Protein AF-A0A6B3P4F2-F1 (afdb_monomer_lite)

Structure (mmCIF, N/CA/C/O backbone):
data_AF-A0A6B3P4F2-F1
#
_entry.id   AF-A0A6B3P4F2-F1
#
loop_
_atom_site.group_PDB
_atom_site.id
_atom_site.type_symbol
_atom_site.label_atom_id
_atom_site.label_alt_id
_atom_site.label_comp_id
_atom_site.label_asym_id
_atom_site.label_entity_id
_atom_site.label_seq_id
_atom_site.pdbx_PDB_ins_code
_atom_site.Cartn_x
_atom_site.Cartn_y
_atom_site.Cartn_z
_atom_site.occupancy
_atom_site.B_iso_or_equiv
_atom_site.auth_seq_id
_atom_site.auth_comp_id
_atom_site.auth_asym_id
_atom_site.auth_atom_id
_atom_site.pdbx_PDB_model_num
ATOM 1 N N . MET A 1 1 ? -17.860 15.190 39.730 1.00 60.25 1 MET A N 1
ATOM 2 C CA . MET A 1 1 ? -17.419 13.829 39.363 1.00 60.25 1 MET A CA 1
ATOM 3 C C . MET A 1 1 ? -17.467 13.766 37.849 1.00 60.25 1 MET A C 1
ATOM 5 O O . MET A 1 1 ? -18.523 14.057 37.302 1.00 60.25 1 MET A O 1
ATOM 9 N N . ILE A 1 2 ? -16.336 13.533 37.188 1.00 72.00 2 ILE A N 1
ATOM 10 C CA . ILE A 1 2 ? -16.291 13.372 35.729 1.00 72.00 2 ILE A CA 1
ATOM 11 C C . ILE A 1 2 ? -16.943 12.017 35.415 1.00 72.00 2 ILE A C 1
ATOM 13 O O . ILE A 1 2 ? -16.663 11.043 36.112 1.00 72.00 2 ILE A O 1
ATOM 17 N N . ASN A 1 3 ? -17.876 11.960 34.460 1.00 88.69 3 ASN A N 1
ATOM 18 C CA . ASN A 1 3 ? -18.482 10.683 34.069 1.00 88.69 3 ASN A CA 1
ATOM 19 C C . ASN A 1 3 ? -17.483 9.857 33.233 1.00 88.69 3 ASN A C 1
ATOM 21 O O . ASN A 1 3 ? -16.552 10.417 32.656 1.00 88.69 3 ASN A O 1
ATOM 25 N N . GLN A 1 4 ? -17.667 8.536 33.173 1.00 90.19 4 GLN A N 1
ATOM 26 C CA . GLN A 1 4 ? -16.707 7.615 32.546 1.00 90.19 4 GLN A CA 1
ATOM 27 C C . GLN A 1 4 ? -16.344 8.013 31.105 1.00 90.19 4 GLN A C 1
ATOM 29 O O . GLN A 1 4 ? -15.172 8.006 30.748 1.00 90.19 4 GLN A O 1
ATOM 34 N N . ILE A 1 5 ? -17.331 8.427 30.306 1.00 94.00 5 ILE A N 1
ATOM 35 C CA . ILE A 1 5 ? -17.123 8.863 28.916 1.00 94.00 5 ILE A CA 1
ATOM 36 C C . ILE A 1 5 ? -16.210 10.093 28.858 1.00 94.00 5 ILE A C 1
ATOM 38 O O . ILE A 1 5 ? -15.294 10.151 28.049 1.00 94.00 5 ILE A O 1
ATOM 42 N N . THR A 1 6 ? -16.419 11.074 29.738 1.00 94.06 6 THR A N 1
ATOM 43 C CA . THR A 1 6 ? -15.572 12.277 29.775 1.00 94.06 6 THR A CA 1
ATOM 44 C C . THR A 1 6 ? -14.155 11.942 30.252 1.00 94.06 6 THR A C 1
ATOM 46 O O . THR A 1 6 ? -13.200 12.543 29.775 1.00 94.06 6 THR A O 1
ATOM 49 N N . ALA A 1 7 ? -13.999 10.968 31.156 1.00 93.75 7 ALA A N 1
ATOM 50 C CA . ALA A 1 7 ? -12.681 10.482 31.560 1.00 93.75 7 ALA A CA 1
ATOM 51 C C . ALA A 1 7 ? -11.951 9.786 30.398 1.00 93.75 7 ALA A C 1
ATOM 53 O O . ALA A 1 7 ? -10.766 10.029 30.208 1.00 93.75 7 ALA A O 1
ATOM 54 N N . LEU A 1 8 ? -12.657 8.992 29.584 1.00 95.94 8 LEU A N 1
ATOM 55 C CA . LEU A 1 8 ? -12.092 8.419 28.359 1.00 95.94 8 LEU A CA 1
ATOM 56 C C . LEU A 1 8 ? -11.688 9.502 27.359 1.00 95.94 8 LEU A C 1
ATOM 58 O O . LEU A 1 8 ? -10.565 9.464 26.877 1.00 95.94 8 LEU A O 1
ATOM 62 N N . LYS A 1 9 ? -12.534 10.504 27.106 1.00 96.81 9 LYS A N 1
ATOM 63 C CA . LYS A 1 9 ? -12.170 11.606 26.200 1.00 96.81 9 LYS A CA 1
ATOM 64 C C . LYS A 1 9 ? -10.889 12.327 26.636 1.00 96.81 9 LYS A C 1
ATOM 66 O O . LYS A 1 9 ? -10.086 12.692 25.792 1.00 96.81 9 LYS A O 1
ATOM 71 N N . LEU A 1 10 ? -10.675 12.503 27.943 1.00 96.50 10 LEU A N 1
ATOM 72 C CA . LEU A 1 10 ? -9.419 13.059 28.463 1.00 96.50 10 LEU A CA 1
ATOM 73 C C . LEU A 1 10 ? -8.236 12.110 28.245 1.00 96.50 10 LEU A C 1
ATOM 75 O O . LEU A 1 10 ? -7.177 12.556 27.816 1.00 96.50 10 LEU A O 1
ATOM 79 N N . LEU A 1 11 ? -8.421 10.808 28.488 1.00 96.88 11 LEU A N 1
ATOM 80 C CA . LEU A 1 11 ? -7.385 9.813 28.212 1.00 96.88 11 LEU A CA 1
ATOM 81 C C . LEU A 1 11 ? -7.003 9.780 26.732 1.00 96.88 11 LEU A C 1
ATOM 83 O O . LEU A 1 11 ? -5.829 9.642 26.441 1.00 96.88 11 LEU A O 1
ATOM 87 N N . TYR A 1 12 ? -7.943 9.941 25.801 1.00 96.75 12 TYR A N 1
ATOM 88 C CA . TYR A 1 12 ? -7.615 9.971 24.373 1.00 96.75 12 TYR A CA 1
ATOM 89 C C . TYR A 1 12 ? -6.578 11.060 24.042 1.00 96.75 12 TYR A C 1
ATOM 91 O O . TYR A 1 12 ? -5.626 10.807 23.307 1.00 96.75 12 TYR A O 1
ATOM 99 N N . GLU A 1 13 ? -6.719 12.238 24.653 1.00 96.06 13 GLU A N 1
ATOM 100 C CA . GLU A 1 13 ? -5.821 13.381 24.451 1.00 96.06 13 GLU A CA 1
ATOM 101 C C . GLU A 1 13 ? -4.503 13.268 25.240 1.00 96.06 13 GLU A C 1
ATOM 103 O O . GLU A 1 13 ? -3.453 13.710 24.772 1.00 96.06 13 GLU A O 1
ATOM 108 N N . GLU A 1 14 ? -4.543 12.713 26.455 1.00 96.75 14 GLU A N 1
ATOM 109 C CA . GLU A 1 14 ? -3.409 12.726 27.394 1.00 96.75 14 GLU A CA 1
ATOM 110 C C . GLU A 1 14 ? -2.594 11.421 27.398 1.00 96.75 14 GLU A C 1
ATOM 112 O O . GLU A 1 14 ? -1.375 11.451 27.574 1.00 96.75 14 GLU A O 1
ATOM 117 N N . ASP A 1 15 ? -3.257 10.280 27.209 1.00 97.25 15 ASP A N 1
ATOM 118 C CA . ASP A 1 15 ? -2.680 8.934 27.212 1.00 97.25 15 ASP A CA 1
ATOM 119 C C . ASP A 1 15 ? -3.479 7.994 26.290 1.00 97.25 15 ASP A C 1
ATOM 121 O O . ASP A 1 15 ? -4.291 7.162 26.718 1.00 97.25 15 ASP A O 1
ATOM 125 N N . TYR A 1 16 ? -3.229 8.138 24.988 1.00 96.12 16 TYR A N 1
ATOM 126 C CA . TYR A 1 16 ? -3.882 7.359 23.935 1.00 96.12 16 TYR A CA 1
ATOM 127 C C . TYR A 1 16 ? -3.819 5.840 24.173 1.00 96.12 16 TYR A C 1
ATOM 129 O O . TYR A 1 16 ? -4.781 5.121 23.892 1.00 96.12 16 TYR A O 1
ATOM 137 N N . PHE A 1 17 ? -2.704 5.325 24.704 1.00 96.62 17 PHE A N 1
ATOM 138 C CA . PHE A 1 17 ? -2.559 3.889 24.952 1.00 96.62 17 PHE A CA 1
ATOM 139 C C . PHE A 1 17 ? -3.501 3.423 26.059 1.00 96.62 17 PHE A C 1
ATOM 141 O O . PHE A 1 17 ? -4.192 2.419 25.883 1.00 96.62 17 PHE A O 1
ATOM 148 N N . LEU A 1 18 ? -3.586 4.172 27.160 1.00 97.69 18 LEU A N 1
ATOM 149 C CA . LEU A 1 18 ? -4.519 3.856 28.235 1.00 97.69 18 LEU A CA 1
ATOM 150 C C . LEU A 1 18 ? -5.981 4.003 27.785 1.00 97.69 18 LEU A C 1
ATOM 152 O O . LEU A 1 18 ? -6.823 3.175 28.144 1.00 97.69 18 LEU A O 1
ATOM 156 N N . TRP A 1 19 ? -6.292 5.003 26.953 1.00 98.06 19 TRP A N 1
ATOM 157 C CA . TRP A 1 19 ? -7.611 5.115 26.322 1.00 98.06 19 TRP A CA 1
ATOM 158 C C . TRP A 1 19 ? -7.960 3.874 25.496 1.00 98.06 19 TRP A C 1
ATOM 160 O O . TRP A 1 19 ? -9.068 3.343 25.622 1.00 98.06 19 TRP A O 1
ATOM 170 N N . LEU A 1 20 ? -7.021 3.383 24.682 1.00 97.44 20 LEU A N 1
ATOM 171 C CA . LEU A 1 20 ? -7.218 2.201 23.848 1.00 97.44 20 LEU A CA 1
ATOM 172 C C . LEU A 1 20 ? -7.452 0.949 24.706 1.00 97.44 20 LEU A C 1
ATOM 174 O O . LEU A 1 20 ? -8.392 0.193 24.447 1.00 97.44 20 LEU A O 1
ATOM 178 N N . GLU A 1 21 ? -6.643 0.741 25.747 1.00 98.00 21 GLU A N 1
ATOM 179 C CA . GLU A 1 21 ? -6.783 -0.391 26.672 1.00 98.00 21 GLU A CA 1
ATOM 180 C C . GLU A 1 21 ? -8.142 -0.391 27.387 1.00 98.00 21 GLU A C 1
ATOM 182 O O . GLU A 1 21 ? -8.840 -1.413 27.408 1.00 98.00 21 GLU A O 1
ATOM 187 N N . GLU A 1 22 ? -8.564 0.755 27.931 1.00 97.62 22 GLU A N 1
ATOM 188 C CA . GLU A 1 22 ? -9.857 0.870 28.609 1.00 97.62 22 GLU A CA 1
ATOM 189 C C . GLU A 1 22 ? -11.031 0.741 27.624 1.00 97.62 22 GLU A C 1
ATOM 191 O O . GLU A 1 22 ? -12.019 0.069 27.931 1.00 97.62 22 GLU A O 1
ATOM 196 N N . THR A 1 23 ? -10.912 1.277 26.406 1.00 97.44 23 THR A N 1
ATOM 197 C CA . THR A 1 23 ? -11.916 1.103 25.343 1.00 97.44 23 THR A CA 1
ATOM 198 C C . THR A 1 23 ? -12.085 -0.374 24.968 1.00 97.44 23 THR A C 1
ATOM 200 O O . THR A 1 23 ? -13.210 -0.881 24.922 1.00 97.44 23 THR A O 1
ATOM 203 N N . ILE A 1 24 ? -10.983 -1.111 24.781 1.00 97.81 24 ILE A N 1
ATOM 204 C CA . ILE A 1 24 ? -10.998 -2.559 24.499 1.00 97.81 24 ILE A CA 1
ATOM 205 C C . ILE A 1 24 ? -11.647 -3.336 25.649 1.00 97.81 24 ILE A C 1
ATOM 207 O O . ILE A 1 24 ? -12.456 -4.242 25.427 1.00 97.81 24 ILE A O 1
ATOM 211 N N . LYS A 1 25 ? -11.321 -2.988 26.893 1.00 97.88 25 LYS A N 1
ATOM 212 C CA . LYS A 1 25 ? -11.894 -3.615 28.088 1.00 97.88 25 LYS A CA 1
ATOM 213 C C . LYS A 1 25 ? -13.406 -3.406 28.175 1.00 97.88 25 LYS A C 1
ATOM 215 O O . LYS A 1 25 ? -14.130 -4.365 28.447 1.00 97.88 25 LYS A O 1
ATOM 220 N N . LEU A 1 26 ? -13.899 -2.200 27.892 1.00 97.62 26 LEU A N 1
ATOM 221 C CA . LEU A 1 26 ? -15.338 -1.917 27.844 1.00 97.62 26 LEU A CA 1
ATOM 222 C C . LEU A 1 26 ? -16.042 -2.714 26.738 1.00 97.62 26 LEU A C 1
ATOM 224 O O . LEU A 1 26 ? -17.099 -3.298 26.989 1.00 97.62 26 LEU A O 1
ATOM 228 N N . LEU A 1 27 ? -15.439 -2.805 25.546 1.00 97.62 27 LEU A N 1
ATOM 229 C CA . LEU A 1 27 ? -15.957 -3.609 24.433 1.00 97.62 27 LEU 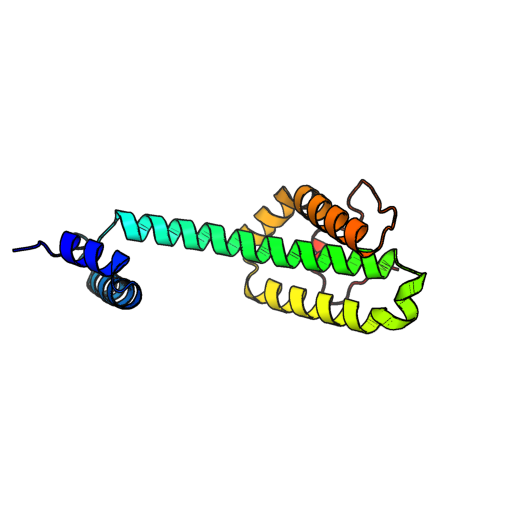A CA 1
ATOM 230 C C . LEU A 1 27 ? -16.051 -5.099 24.794 1.00 97.62 27 LEU A C 1
ATOM 232 O O . LEU A 1 27 ? -17.104 -5.711 24.602 1.00 97.62 27 LEU A O 1
ATOM 236 N N . ASN A 1 28 ? -14.995 -5.673 25.377 1.00 98.00 28 ASN A N 1
ATOM 237 C CA . ASN A 1 28 ? -14.965 -7.078 25.802 1.00 98.00 28 ASN A CA 1
ATOM 238 C C . ASN A 1 28 ? -16.047 -7.402 26.842 1.00 98.00 28 ASN A C 1
ATOM 240 O O . ASN A 1 28 ? -16.661 -8.469 26.792 1.00 98.00 28 ASN A O 1
ATOM 244 N N . ASN A 1 29 ? -16.327 -6.460 27.746 1.00 97.69 29 ASN A N 1
ATOM 245 C CA . ASN A 1 29 ? -17.360 -6.601 28.773 1.00 97.69 29 ASN A CA 1
ATOM 246 C C . ASN A 1 29 ? -18.763 -6.185 28.296 1.00 97.69 29 ASN A C 1
ATOM 248 O O . ASN A 1 29 ? -19.705 -6.221 29.086 1.00 97.69 29 ASN A O 1
ATOM 252 N N . ARG A 1 30 ? -18.920 -5.799 27.020 1.00 96.56 30 ARG A N 1
ATOM 253 C CA . ARG A 1 30 ? -20.174 -5.296 26.427 1.00 96.56 30 ARG A CA 1
ATOM 254 C C . ARG A 1 30 ? -20.765 -4.088 27.168 1.00 96.56 30 ARG A C 1
ATOM 256 O O . ARG A 1 30 ? -21.976 -3.887 27.137 1.00 96.56 30 ARG A O 1
ATOM 263 N N . GLN A 1 31 ? -19.919 -3.272 27.794 1.00 96.44 31 GLN A N 1
ATOM 264 C CA . GLN A 1 31 ? -20.304 -2.051 28.511 1.00 96.44 31 GLN A CA 1
ATOM 265 C C . GLN A 1 31 ? -20.420 -0.872 27.537 1.00 96.44 31 GLN A C 1
ATOM 267 O O . GLN A 1 31 ? -19.705 0.128 27.634 1.00 96.44 31 GLN A O 1
ATOM 272 N N . LEU A 1 32 ? -21.292 -1.037 26.543 1.00 94.81 32 LEU A N 1
ATOM 273 C CA . LEU A 1 32 ? -21.420 -0.159 25.381 1.00 94.81 32 LEU A CA 1
ATOM 274 C C . LEU A 1 32 ? -21.895 1.252 25.745 1.00 94.81 32 LEU A C 1
ATOM 276 O O . LEU A 1 32 ? -21.625 2.197 25.013 1.00 94.81 32 LEU A O 1
ATOM 280 N N . GLU A 1 33 ? -22.583 1.407 26.870 1.00 95.06 33 GLU A N 1
ATOM 281 C CA . GLU A 1 33 ? -23.071 2.680 27.398 1.00 95.06 33 GLU A CA 1
ATOM 282 C C . GLU A 1 33 ? -21.961 3.595 27.936 1.00 95.06 33 GLU A C 1
ATOM 284 O O . GLU A 1 33 ? -22.198 4.784 28.131 1.00 95.06 33 GLU A O 1
ATOM 289 N N . ASN A 1 34 ? -20.759 3.055 28.166 1.00 95.12 34 ASN A N 1
ATOM 290 C CA . ASN A 1 34 ? -19.620 3.792 28.718 1.00 95.12 34 ASN A CA 1
ATOM 291 C C . ASN A 1 34 ? -18.563 4.151 27.666 1.00 95.12 34 ASN A C 1
ATOM 293 O O . ASN A 1 34 ? -17.539 4.730 28.022 1.00 95.12 34 ASN A O 1
ATOM 297 N N . LEU A 1 35 ? -18.781 3.783 26.401 1.00 95.56 35 LEU A N 1
ATOM 298 C CA . LEU A 1 35 ? -17.818 4.008 25.330 1.00 95.56 35 LEU A CA 1
ATOM 299 C C . LEU A 1 35 ? -17.771 5.469 24.895 1.00 95.56 35 LEU A C 1
ATOM 301 O O . LEU A 1 35 ? -18.788 6.152 24.765 1.00 95.56 35 LEU A O 1
ATOM 305 N N . ASP A 1 36 ? -16.561 5.901 24.577 1.00 95.94 36 ASP A N 1
ATOM 306 C CA . ASP A 1 36 ? -16.307 7.130 23.850 1.00 95.94 36 ASP A CA 1
ATOM 307 C C . ASP A 1 36 ? -16.448 6.888 22.339 1.00 95.94 36 ASP A C 1
ATOM 309 O O . ASP A 1 36 ? -15.483 6.615 21.626 1.00 95.94 36 ASP A O 1
ATOM 313 N N . TYR A 1 37 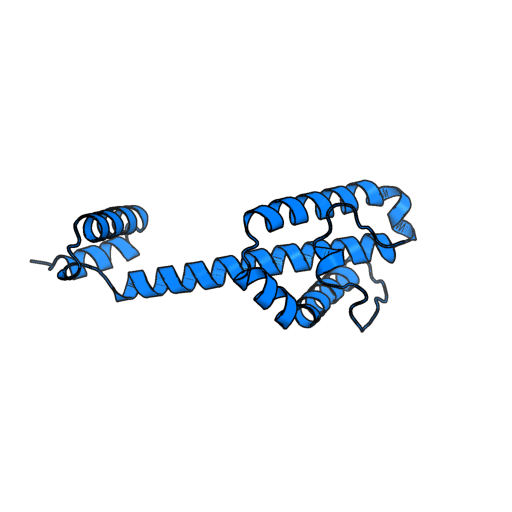? -17.694 6.909 21.858 1.00 96.69 37 TYR A N 1
ATOM 314 C CA . TYR A 1 37 ? -18.007 6.578 20.465 1.00 96.69 37 TYR A CA 1
ATOM 315 C C . TYR A 1 37 ? -17.395 7.534 19.447 1.00 96.69 37 TYR A C 1
ATOM 317 O O . TYR A 1 37 ? -17.081 7.092 18.350 1.00 96.69 37 TYR A O 1
ATOM 325 N N . GLU A 1 38 ? -17.262 8.819 19.776 1.00 96.38 38 GLU A N 1
ATOM 326 C CA . GLU A 1 38 ? -16.738 9.819 18.839 1.00 96.38 38 GLU A CA 1
ATOM 327 C C . GLU A 1 38 ? -15.298 9.474 18.448 1.00 96.38 38 GLU A C 1
ATOM 329 O O . GLU A 1 38 ? -15.030 9.235 17.270 1.00 96.38 38 GLU A O 1
ATOM 334 N N . ASN A 1 39 ? -14.420 9.322 19.443 1.00 97.19 39 ASN A N 1
ATOM 335 C CA . ASN A 1 39 ? -13.021 8.966 19.211 1.00 97.19 39 ASN A CA 1
ATOM 336 C C . ASN A 1 39 ? -12.875 7.533 18.672 1.00 97.19 39 ASN A C 1
ATOM 338 O O . ASN A 1 39 ? -12.069 7.286 17.781 1.00 97.19 39 ASN A O 1
ATOM 342 N N . LEU A 1 40 ? -13.701 6.576 19.125 1.00 97.31 40 LEU A N 1
ATOM 343 C CA . LEU A 1 40 ? -13.661 5.210 18.586 1.00 97.31 40 LEU A CA 1
ATOM 344 C C . LEU A 1 40 ? -14.033 5.155 17.095 1.00 97.31 40 LEU A C 1
ATOM 346 O O . LEU A 1 40 ? -13.404 4.423 16.332 1.00 97.31 40 LEU A O 1
ATOM 350 N N . ILE A 1 41 ? -15.056 5.898 16.667 1.00 97.25 41 ILE A N 1
ATOM 351 C CA . ILE A 1 41 ? -15.434 5.975 15.249 1.00 97.25 41 ILE A CA 1
ATOM 352 C C . ILE A 1 41 ? -14.303 6.617 14.447 1.00 97.25 41 ILE A C 1
ATOM 354 O O . ILE A 1 41 ? -13.926 6.072 13.409 1.00 97.25 41 ILE A O 1
ATOM 358 N N . GLU A 1 42 ? -13.741 7.725 14.935 1.00 95.94 42 GLU A N 1
ATOM 359 C CA . GLU A 1 42 ? -12.625 8.401 14.275 1.00 95.94 42 GLU A CA 1
ATOM 360 C C . GLU A 1 42 ? -11.435 7.459 14.060 1.00 95.94 42 GLU A C 1
ATOM 362 O O . GLU A 1 42 ? -10.925 7.375 12.940 1.00 95.94 42 GLU A O 1
ATOM 367 N N . GLU A 1 43 ? -11.059 6.683 15.078 1.00 96.38 43 GLU A N 1
ATOM 368 C CA . GLU A 1 43 ? -9.965 5.713 14.997 1.00 96.38 43 GLU A CA 1
ATOM 369 C C . GLU A 1 43 ? -10.247 4.577 14.011 1.00 96.38 43 GLU A C 1
ATOM 371 O O . GLU A 1 43 ? -9.382 4.196 13.220 1.00 96.38 43 GLU A O 1
ATOM 376 N N . LEU A 1 44 ? -11.472 4.048 13.984 1.00 96.38 44 LEU A N 1
ATOM 377 C CA . LEU A 1 44 ? -11.845 3.001 13.027 1.00 96.38 44 LEU A CA 1
ATOM 378 C C . LEU A 1 44 ? -11.830 3.517 11.582 1.00 96.38 44 LEU A C 1
ATOM 380 O O . LEU A 1 44 ? -11.376 2.820 10.667 1.00 96.38 44 LEU A O 1
ATOM 384 N N . GLU A 1 45 ? -12.287 4.747 11.356 1.00 94.81 45 GLU A N 1
ATOM 385 C CA . GLU A 1 45 ? -12.187 5.377 10.044 1.00 94.81 45 GLU A CA 1
ATOM 386 C C . GLU A 1 45 ? -10.733 5.686 9.664 1.00 94.81 45 GLU A C 1
ATOM 388 O O . GLU A 1 45 ? -10.334 5.481 8.512 1.00 94.81 45 GLU A O 1
ATOM 393 N N . ALA A 1 46 ? -9.931 6.171 10.616 1.00 94.12 46 ALA A N 1
ATOM 394 C CA . ALA A 1 46 ? -8.515 6.453 10.426 1.00 94.12 46 ALA A CA 1
ATOM 395 C C . ALA A 1 46 ? -7.747 5.177 10.076 1.00 94.12 46 ALA A C 1
ATOM 397 O O . ALA A 1 46 ? -6.987 5.182 9.103 1.00 94.12 46 ALA A O 1
ATOM 398 N N . LEU A 1 47 ? -8.019 4.072 10.773 1.00 93.50 47 LEU A N 1
ATOM 399 C CA . LEU A 1 47 ? -7.469 2.755 10.477 1.00 93.50 47 LEU A CA 1
ATOM 400 C C . LEU A 1 47 ? -7.778 2.355 9.031 1.00 93.50 47 LEU A C 1
ATOM 402 O O . LEU A 1 47 ? -6.849 2.100 8.262 1.00 93.50 47 LEU A O 1
ATOM 406 N N . GLY A 1 48 ? -9.045 2.410 8.610 1.00 91.50 48 GLY A N 1
ATOM 407 C CA . GLY A 1 48 ? -9.432 2.069 7.237 1.00 91.50 48 GLY A CA 1
ATOM 408 C C . GLY A 1 48 ? -8.778 2.965 6.173 1.00 91.50 48 GLY A C 1
ATOM 409 O O . GLY A 1 48 ? -8.356 2.484 5.115 1.00 91.50 48 GLY A O 1
ATOM 410 N N . ARG A 1 49 ? -8.636 4.272 6.443 1.00 94.38 49 ARG A N 1
ATOM 411 C CA . ARG A 1 49 ? -7.884 5.200 5.573 1.00 94.38 49 ARG A CA 1
ATOM 412 C C . ARG A 1 49 ? -6.396 4.837 5.516 1.00 94.38 49 ARG A C 1
ATOM 414 O O . ARG A 1 49 ? -5.801 4.886 4.437 1.00 94.38 49 ARG A O 1
ATOM 421 N N . SER A 1 50 ? -5.803 4.462 6.648 1.00 95.81 50 SER A N 1
ATOM 422 C CA . SER A 1 50 ? -4.381 4.120 6.764 1.00 95.81 50 SER A CA 1
ATOM 423 C C . SER A 1 50 ? -4.026 2.836 6.008 1.00 95.81 50 SER A C 1
ATOM 425 O O . SER A 1 50 ? -3.000 2.793 5.325 1.00 95.81 50 SER A O 1
ATOM 427 N N . GLU A 1 51 ? -4.900 1.824 6.037 1.00 95.38 51 GLU A N 1
ATOM 428 C CA . GLU A 1 51 ? -4.707 0.571 5.302 1.00 95.38 51 GLU A CA 1
ATOM 429 C C . GLU A 1 51 ? -4.702 0.818 3.792 1.00 95.38 51 GLU A C 1
ATOM 431 O O . GLU A 1 51 ? -3.766 0.407 3.101 1.00 95.38 51 GLU A O 1
ATOM 436 N N . LYS A 1 52 ? -5.687 1.580 3.292 1.00 96.69 52 LYS A N 1
ATOM 437 C CA . LYS A 1 52 ? -5.749 2.008 1.885 1.00 96.69 52 LYS A CA 1
ATOM 438 C C . LYS A 1 52 ? -4.506 2.797 1.477 1.00 96.69 52 LYS A C 1
ATOM 440 O O . LYS A 1 52 ? -3.883 2.487 0.466 1.00 96.69 52 LYS A O 1
ATOM 445 N N . SER A 1 53 ? -4.113 3.788 2.277 1.00 97.19 53 SER A N 1
ATOM 446 C CA . SER A 1 53 ? -2.930 4.615 2.007 1.00 97.19 53 SER A CA 1
ATOM 447 C C . SER A 1 53 ? -1.639 3.785 1.959 1.00 97.19 53 SER A C 1
ATOM 449 O O . SER A 1 53 ? -0.769 4.015 1.115 1.00 97.19 53 SER A O 1
ATOM 451 N N . THR A 1 54 ? -1.530 2.773 2.824 1.00 97.56 54 THR A N 1
ATOM 452 C CA . THR A 1 54 ? -0.370 1.876 2.882 1.00 97.56 54 THR A CA 1
ATOM 453 C C . THR A 1 54 ? -0.252 1.040 1.609 1.00 97.56 54 THR A C 1
ATOM 455 O O . THR A 1 54 ? 0.801 1.053 0.971 1.00 97.56 54 THR A O 1
ATOM 458 N N . VAL A 1 55 ? -1.327 0.362 1.187 1.00 98.12 55 VAL A N 1
ATOM 459 C CA . VAL A 1 55 ? -1.290 -0.458 -0.038 1.00 98.12 55 VAL A CA 1
ATOM 460 C C . VAL A 1 55 ? -1.075 0.394 -1.293 1.00 98.12 55 VAL A C 1
ATOM 462 O O . VAL A 1 55 ? -0.321 0.001 -2.181 1.00 98.12 55 VAL A O 1
ATOM 465 N N . GLU A 1 56 ? -1.651 1.600 -1.345 1.00 98.50 56 GLU A N 1
ATOM 466 C CA . GLU A 1 56 ? -1.401 2.566 -2.422 1.00 98.50 56 GLU A CA 1
ATOM 467 C C . GLU A 1 56 ? 0.070 2.988 -2.490 1.00 98.50 56 GLU A C 1
ATOM 469 O O . GLU A 1 56 ? 0.629 3.129 -3.583 1.00 98.50 56 GLU A O 1
ATOM 474 N N . SER A 1 57 ? 0.704 3.188 -1.332 1.00 98.44 57 SER A N 1
ATOM 475 C CA . SER A 1 57 ? 2.114 3.570 -1.241 1.00 98.44 57 SER A CA 1
ATOM 476 C C . SER A 1 57 ? 3.021 2.455 -1.756 1.00 98.44 57 SER A C 1
ATOM 478 O O . SER A 1 57 ? 3.900 2.726 -2.574 1.00 98.44 57 SER A O 1
ATOM 480 N N . PHE A 1 58 ? 2.766 1.201 -1.368 1.00 98.44 58 PHE A N 1
ATOM 481 C CA . PHE A 1 58 ? 3.510 0.048 -1.882 1.00 98.44 58 PHE A CA 1
ATOM 482 C C . PHE A 1 58 ? 3.354 -0.112 -3.391 1.00 98.44 58 PHE A C 1
ATOM 484 O O . PHE A 1 58 ? 4.358 -0.193 -4.093 1.00 98.44 58 PHE A O 1
ATOM 491 N N . VAL A 1 59 ? 2.129 -0.052 -3.923 1.00 98.62 59 VAL A N 1
ATOM 492 C CA . VAL A 1 59 ? 1.906 -0.118 -5.377 1.00 98.62 59 VAL A CA 1
ATOM 493 C C . VAL A 1 59 ? 2.613 1.023 -6.109 1.00 98.62 59 VAL A C 1
ATOM 495 O O . VAL A 1 59 ? 3.255 0.795 -7.132 1.00 98.62 59 VAL A O 1
ATOM 498 N N . THR A 1 60 ? 2.574 2.243 -5.570 1.00 98.81 60 THR A N 1
ATOM 499 C CA . THR A 1 60 ? 3.288 3.390 -6.156 1.00 98.81 60 THR A CA 1
ATOM 500 C C . THR A 1 60 ? 4.802 3.143 -6.209 1.00 98.81 60 THR A C 1
ATOM 502 O O . THR A 1 60 ? 5.445 3.464 -7.212 1.00 98.81 60 THR A O 1
ATOM 505 N N . LEU A 1 61 ? 5.381 2.561 -5.155 1.00 98.75 61 LEU A N 1
ATOM 506 C CA . LEU A 1 61 ? 6.807 2.232 -5.083 1.00 98.75 61 LEU A CA 1
ATOM 507 C C . LEU A 1 61 ? 7.188 1.080 -6.018 1.00 98.75 61 LEU A C 1
ATOM 509 O O . LEU A 1 61 ? 8.222 1.169 -6.681 1.00 98.75 61 LEU A O 1
ATOM 513 N N . ILE A 1 62 ? 6.349 0.048 -6.132 1.00 98.75 62 ILE A N 1
ATOM 514 C CA . ILE A 1 62 ? 6.544 -1.049 -7.088 1.00 98.75 62 ILE A CA 1
ATOM 515 C C . ILE A 1 62 ? 6.558 -0.487 -8.511 1.00 98.75 62 ILE A C 1
ATOM 517 O O . ILE A 1 62 ? 7.543 -0.667 -9.223 1.00 98.75 62 ILE A O 1
ATOM 521 N N . ILE A 1 63 ? 5.532 0.277 -8.907 1.00 98.75 63 ILE A N 1
ATOM 522 C CA . ILE A 1 63 ? 5.456 0.891 -10.244 1.00 98.75 63 ILE A CA 1
ATOM 523 C C . ILE A 1 63 ? 6.681 1.773 -10.510 1.00 98.75 63 ILE A C 1
ATOM 525 O O . ILE A 1 63 ? 7.242 1.731 -11.604 1.00 98.75 63 ILE A O 1
ATOM 529 N N . GLN A 1 64 ? 7.129 2.557 -9.524 1.00 98.50 64 GLN A N 1
ATOM 530 C CA . GLN A 1 64 ? 8.337 3.373 -9.656 1.00 98.50 64 GLN A CA 1
ATOM 531 C C . GLN A 1 64 ? 9.563 2.524 -10.015 1.00 98.50 64 GLN A C 1
ATOM 533 O O . GLN A 1 64 ? 10.288 2.870 -10.948 1.00 98.50 64 GLN A O 1
ATOM 538 N N . HIS A 1 65 ? 9.801 1.432 -9.293 1.00 98.44 65 HIS A N 1
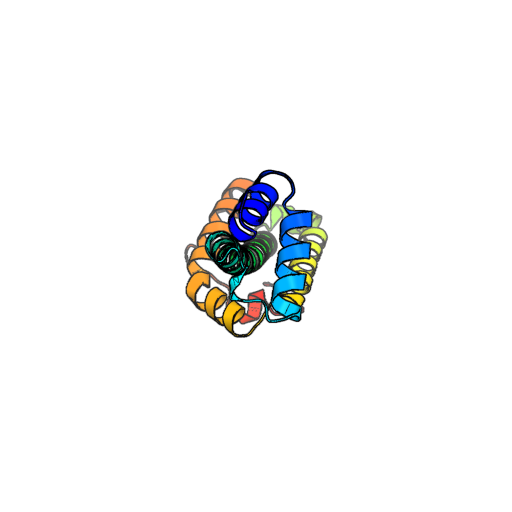ATOM 539 C CA . HIS A 1 65 ? 10.961 0.583 -9.540 1.00 98.44 65 HIS A CA 1
ATOM 540 C C . HIS A 1 65 ? 10.828 -0.220 -10.834 1.00 98.44 65 HIS A C 1
ATOM 542 O O . HIS A 1 65 ? 11.825 -0.382 -11.530 1.00 98.44 65 HIS A O 1
ATOM 548 N N . LEU A 1 66 ? 9.615 -0.632 -11.218 1.00 98.44 66 LEU A N 1
ATOM 549 C CA . LEU A 1 66 ? 9.355 -1.226 -12.532 1.00 98.44 66 LEU A CA 1
ATOM 550 C C . LEU A 1 66 ? 9.700 -0.241 -13.658 1.00 98.44 66 LEU A C 1
ATOM 552 O O . LEU A 1 66 ? 10.360 -0.614 -14.621 1.00 98.44 66 LEU A O 1
ATOM 556 N N . LEU A 1 67 ? 9.331 1.039 -13.515 1.00 98.50 67 LEU A N 1
ATOM 557 C CA . LEU A 1 67 ? 9.689 2.085 -14.480 1.00 98.50 67 LEU A CA 1
ATOM 558 C C . LEU A 1 67 ? 11.204 2.298 -14.575 1.00 98.50 67 LEU A C 1
ATOM 560 O O . LEU A 1 67 ? 11.724 2.448 -15.679 1.00 98.50 67 LEU A O 1
ATOM 564 N N . PHE A 1 68 ? 11.922 2.303 -13.448 1.00 98.19 68 PHE A N 1
ATOM 565 C CA . PHE A 1 68 ? 13.386 2.361 -13.476 1.00 98.19 68 PHE A CA 1
ATOM 566 C C . PHE A 1 68 ? 13.979 1.135 -14.161 1.00 98.19 68 PHE A C 1
ATOM 568 O O . PHE A 1 68 ? 14.821 1.276 -15.043 1.00 98.19 68 PHE A O 1
ATOM 575 N N . TYR A 1 69 ? 13.489 -0.050 -13.808 1.00 97.31 69 TYR A N 1
ATOM 576 C CA . TYR A 1 69 ? 13.962 -1.307 -14.361 1.00 97.31 69 TYR A CA 1
ATOM 577 C C . TYR A 1 69 ? 13.767 -1.383 -15.879 1.00 97.31 69 TYR A C 1
ATOM 579 O O . TYR A 1 69 ? 14.704 -1.734 -16.593 1.00 97.31 69 TYR A O 1
ATOM 587 N N . GLN A 1 70 ? 12.586 -1.010 -16.376 1.00 97.38 70 GLN A N 1
ATOM 588 C CA . GLN A 1 70 ? 12.253 -1.099 -17.795 1.00 97.38 70 GLN A CA 1
ATOM 589 C C . GLN A 1 70 ? 12.904 0.010 -18.630 1.00 97.38 70 GLN A C 1
ATOM 591 O O . GLN A 1 70 ? 13.436 -0.255 -19.706 1.00 97.38 70 GLN A O 1
ATOM 596 N N . TYR A 1 71 ? 12.874 1.258 -18.153 1.00 97.31 71 TYR A N 1
ATOM 597 C CA . TYR A 1 71 ? 13.187 2.417 -18.997 1.00 97.31 71 TYR A CA 1
ATOM 598 C C . TYR A 1 71 ? 14.537 3.076 -18.700 1.00 97.31 71 TYR A C 1
ATOM 600 O O . TYR A 1 71 ? 15.042 3.808 -19.550 1.00 97.31 71 TYR A O 1
ATOM 608 N N . TRP A 1 72 ? 15.157 2.837 -17.539 1.00 97.12 72 TRP A N 1
ATOM 609 C CA . TRP A 1 72 ? 16.439 3.460 -17.191 1.00 97.12 72 TRP A CA 1
ATOM 610 C C . TRP A 1 72 ? 17.633 2.604 -17.619 1.00 97.12 72 TRP A C 1
ATOM 612 O O . TRP A 1 72 ? 18.434 2.153 -16.800 1.00 97.12 72 TRP A O 1
ATOM 622 N N . SER A 1 73 ? 17.757 2.386 -18.929 1.00 94.88 73 SER A N 1
ATOM 623 C CA . SER A 1 73 ? 18.769 1.507 -19.533 1.00 94.88 73 SER A CA 1
ATOM 624 C C . SER A 1 73 ? 20.207 1.835 -19.111 1.00 94.88 73 SER A C 1
ATOM 626 O O . SER A 1 73 ? 20.970 0.916 -18.822 1.00 94.88 73 SER A O 1
ATOM 628 N N . GLU A 1 74 ? 20.554 3.122 -19.011 1.00 95.44 74 GLU A N 1
ATOM 629 C CA . GLU A 1 74 ? 21.888 3.595 -18.607 1.00 95.44 74 GLU A CA 1
ATOM 630 C C . GLU A 1 74 ? 22.285 3.139 -17.191 1.00 95.44 74 GLU A C 1
ATOM 632 O O . GLU A 1 74 ? 23.428 2.752 -16.961 1.00 95.44 74 GLU A O 1
ATOM 637 N N . GLU A 1 75 ? 21.335 3.113 -16.251 1.00 95.75 75 GLU A N 1
ATOM 638 C CA . GLU A 1 75 ? 21.576 2.744 -14.849 1.00 95.75 75 GLU A CA 1
ATOM 639 C C . GLU A 1 75 ? 21.246 1.272 -14.549 1.00 95.75 75 GLU A C 1
ATOM 641 O O . GLU A 1 75 ? 21.649 0.738 -13.508 1.00 95.75 75 GLU A O 1
ATOM 646 N N . ARG A 1 76 ? 20.539 0.582 -15.456 1.00 92.69 76 ARG A N 1
ATOM 647 C CA . ARG A 1 76 ? 20.047 -0.794 -15.260 1.00 92.69 76 ARG A CA 1
ATOM 648 C C . ARG A 1 76 ? 21.169 -1.788 -14.967 1.00 92.69 76 ARG A C 1
ATOM 650 O O . ARG A 1 76 ? 20.996 -2.662 -14.116 1.00 92.69 76 ARG A O 1
ATOM 657 N N . ALA A 1 77 ? 22.329 -1.641 -15.609 1.00 92.81 77 ALA A N 1
ATOM 658 C CA . ALA A 1 77 ? 23.474 -2.530 -15.396 1.00 92.81 77 ALA A CA 1
ATOM 659 C C . ALA A 1 77 ? 23.971 -2.525 -13.938 1.00 92.81 77 ALA A C 1
ATOM 661 O O . ALA A 1 77 ? 24.343 -3.574 -13.414 1.00 92.81 77 ALA A O 1
ATOM 662 N N . ASN A 1 78 ? 23.921 -1.369 -13.269 1.00 96.06 78 ASN A N 1
ATOM 663 C CA . ASN A 1 78 ? 24.433 -1.201 -11.908 1.00 96.06 78 ASN A CA 1
ATOM 664 C C . ASN A 1 78 ? 23.346 -1.362 -10.836 1.00 96.06 78 ASN A C 1
ATOM 666 O O . ASN A 1 78 ? 23.642 -1.797 -9.725 1.00 96.06 78 ASN A O 1
ATOM 670 N N . ASN A 1 79 ? 22.089 -1.045 -11.162 1.00 97.06 79 ASN A N 1
ATOM 671 C CA . ASN A 1 79 ? 21.022 -0.911 -10.166 1.00 97.06 79 ASN A CA 1
ATOM 672 C C . ASN A 1 79 ? 19.907 -1.961 -10.272 1.00 97.06 79 ASN A C 1
ATOM 674 O O . ASN A 1 79 ? 19.088 -2.060 -9.360 1.00 97.06 79 ASN A O 1
ATOM 678 N N . SER A 1 80 ? 19.873 -2.783 -11.328 1.00 95.06 80 SER A N 1
ATOM 679 C CA . SER A 1 80 ? 18.810 -3.786 -11.544 1.00 95.06 80 SER A CA 1
ATOM 680 C C . SER A 1 80 ? 18.567 -4.702 -10.342 1.00 95.06 80 SER A C 1
ATOM 682 O O . SER A 1 80 ? 17.416 -4.958 -9.998 1.00 95.06 80 SER A O 1
ATOM 684 N N . ARG A 1 81 ? 19.631 -5.155 -9.665 1.00 96.62 81 ARG A N 1
ATOM 685 C CA . ARG A 1 81 ? 19.524 -5.987 -8.452 1.00 96.62 81 ARG A CA 1
ATOM 686 C C . ARG A 1 81 ? 18.864 -5.247 -7.292 1.00 96.62 81 ARG A C 1
ATOM 688 O O . ARG A 1 81 ? 18.047 -5.834 -6.593 1.00 96.62 81 ARG A O 1
ATOM 695 N N . HIS A 1 82 ? 19.208 -3.975 -7.099 1.00 97.31 82 HIS A N 1
ATOM 696 C CA . HIS A 1 82 ? 18.610 -3.148 -6.056 1.00 97.31 82 HIS A CA 1
ATOM 697 C C . HIS A 1 82 ? 17.126 -2.911 -6.342 1.00 97.31 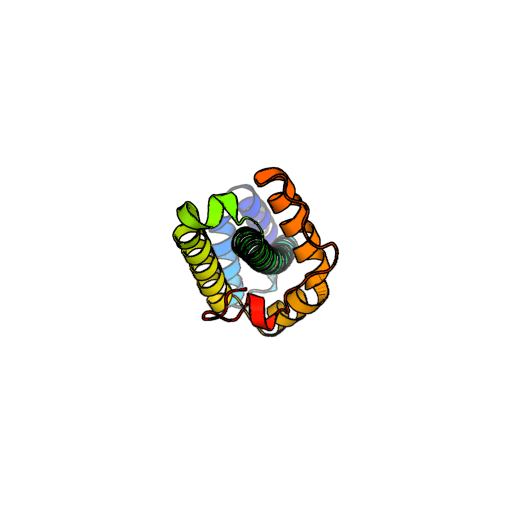82 HIS A C 1
ATOM 699 O O . HIS A 1 82 ? 16.296 -3.184 -5.484 1.00 97.31 82 HIS A O 1
ATOM 705 N N . TRP A 1 83 ? 16.780 -2.498 -7.564 1.00 97.50 83 TRP A N 1
ATOM 706 C CA . TRP A 1 83 ? 15.384 -2.262 -7.933 1.00 97.50 83 TRP A CA 1
ATOM 707 C C . TRP A 1 83 ? 14.536 -3.529 -7.849 1.00 97.50 83 TRP A C 1
ATOM 709 O O . TRP A 1 83 ? 13.420 -3.471 -7.349 1.00 97.50 83 TRP A O 1
ATOM 719 N N . HIS A 1 84 ? 15.064 -4.676 -8.282 1.00 97.19 84 HIS A N 1
ATOM 720 C CA . HIS A 1 84 ? 14.371 -5.952 -8.123 1.00 97.19 84 HIS A CA 1
ATOM 721 C C . HIS A 1 84 ? 14.168 -6.318 -6.644 1.00 97.19 84 HIS A C 1
ATOM 723 O O . HIS A 1 84 ? 13.075 -6.735 -6.273 1.00 97.19 84 HIS A O 1
ATOM 729 N N . GLY A 1 85 ? 15.175 -6.100 -5.791 1.00 97.88 85 GLY A N 1
ATOM 730 C CA . GLY A 1 85 ? 15.056 -6.313 -4.346 1.00 97.88 85 GLY A CA 1
ATOM 731 C C . GLY A 1 85 ? 13.996 -5.423 -3.687 1.00 97.88 85 GLY A C 1
ATOM 732 O O . GLY A 1 85 ? 13.219 -5.904 -2.864 1.00 97.88 85 GLY A O 1
ATOM 733 N N . GLU A 1 86 ? 13.910 -4.152 -4.084 1.00 98.12 86 GLU A N 1
ATOM 734 C CA . GLU A 1 86 ? 12.861 -3.231 -3.622 1.00 98.12 86 GLU A CA 1
ATOM 735 C C . GLU A 1 86 ? 11.471 -3.677 -4.102 1.00 98.12 86 GLU A C 1
ATOM 737 O O . GLU A 1 86 ? 10.539 -3.738 -3.303 1.00 98.12 86 GLU A O 1
ATOM 742 N N . ILE A 1 87 ? 11.329 -4.056 -5.381 1.00 98.38 87 ILE A N 1
ATOM 743 C CA . ILE A 1 87 ? 10.069 -4.589 -5.931 1.00 98.38 87 ILE A CA 1
ATOM 744 C C . ILE A 1 87 ? 9.601 -5.797 -5.119 1.00 98.38 87 ILE A C 1
ATOM 746 O O . ILE A 1 87 ? 8.457 -5.813 -4.668 1.00 98.38 87 ILE A O 1
ATOM 750 N N . LEU A 1 88 ? 10.485 -6.775 -4.904 1.00 97.62 88 LEU A N 1
ATOM 751 C CA . LEU A 1 88 ? 10.170 -7.974 -4.134 1.00 97.62 88 LEU A CA 1
ATOM 752 C C . LEU A 1 88 ? 9.755 -7.616 -2.703 1.00 97.62 88 LEU A C 1
ATOM 754 O O . LEU A 1 88 ? 8.718 -8.069 -2.233 1.00 97.62 88 LEU A O 1
ATOM 758 N N . THR A 1 89 ? 10.507 -6.732 -2.042 1.00 97.69 89 THR A N 1
ATOM 759 C CA . THR A 1 89 ? 10.206 -6.281 -0.675 1.00 97.69 89 THR A CA 1
ATOM 760 C C . THR A 1 89 ? 8.800 -5.692 -0.571 1.00 97.69 89 THR A C 1
ATOM 762 O O . THR A 1 89 ? 8.034 -6.069 0.318 1.00 97.69 89 THR A O 1
ATOM 765 N N . PHE A 1 90 ? 8.429 -4.791 -1.484 1.00 98.12 90 PHE A N 1
ATOM 766 C CA . PHE A 1 90 ? 7.104 -4.175 -1.460 1.00 98.12 90 PHE A CA 1
ATOM 767 C C . PHE A 1 90 ? 5.991 -5.148 -1.850 1.00 98.12 90 PHE A C 1
ATOM 769 O O . PHE A 1 90 ? 4.910 -5.060 -1.272 1.00 98.12 90 PHE A O 1
ATOM 776 N N . ARG A 1 91 ? 6.233 -6.087 -2.776 1.00 97.81 91 ARG A N 1
ATOM 777 C CA . ARG A 1 91 ? 5.264 -7.144 -3.114 1.00 97.81 91 ARG A CA 1
ATOM 778 C C . ARG A 1 91 ? 4.985 -8.041 -1.914 1.00 97.81 91 ARG A C 1
ATOM 780 O O . ARG A 1 91 ? 3.825 -8.180 -1.541 1.00 97.81 91 ARG A O 1
ATOM 787 N N . THR A 1 92 ? 6.025 -8.517 -1.232 1.00 96.50 92 THR A N 1
ATOM 788 C CA . THR A 1 92 ? 5.879 -9.318 -0.011 1.00 96.50 92 THR A CA 1
ATOM 789 C C . THR A 1 92 ? 5.135 -8.543 1.083 1.00 96.50 92 THR A C 1
ATOM 791 O O . THR A 1 92 ? 4.213 -9.066 1.699 1.00 96.50 92 THR A O 1
ATOM 794 N N . GLN A 1 93 ? 5.460 -7.265 1.317 1.00 95.88 93 GLN A N 1
ATOM 795 C CA . GLN A 1 93 ? 4.725 -6.439 2.291 1.00 95.88 93 GLN A CA 1
ATOM 796 C C . GLN A 1 93 ? 3.255 -6.221 1.906 1.00 95.88 93 GLN A C 1
ATOM 798 O O . GLN A 1 93 ? 2.390 -6.117 2.782 1.00 95.88 93 GLN A O 1
ATOM 803 N N . LEU A 1 94 ? 2.975 -6.125 0.607 1.00 95.88 94 LEU A N 1
ATOM 804 C CA . LEU A 1 94 ? 1.632 -5.960 0.078 1.00 95.88 94 LEU A CA 1
ATOM 805 C C . LEU A 1 94 ? 0.817 -7.248 0.210 1.00 95.88 94 LEU A C 1
ATOM 807 O O . LEU A 1 94 ? -0.337 -7.160 0.619 1.00 95.88 94 LEU A O 1
ATOM 811 N N . GLU A 1 95 ? 1.408 -8.416 -0.053 1.00 93.94 95 GLU A N 1
ATOM 812 C CA . GLU A 1 95 ? 0.760 -9.729 0.069 1.00 93.94 95 GLU A CA 1
ATOM 813 C C . GLU A 1 95 ? 0.106 -9.907 1.448 1.00 93.94 95 GLU A C 1
ATOM 815 O O . GLU A 1 95 ? -1.087 -10.198 1.537 1.00 93.94 95 GLU A O 1
ATOM 820 N N . TYR A 1 96 ? 0.832 -9.597 2.528 1.00 91.50 96 TYR A N 1
ATOM 821 C CA . TYR A 1 96 ? 0.310 -9.688 3.899 1.00 91.50 96 TYR A CA 1
ATOM 822 C C . TYR A 1 96 ? -0.861 -8.742 4.201 1.00 91.50 96 TYR A C 1
ATOM 824 O O . TYR A 1 96 ? -1.587 -8.953 5.173 1.00 91.50 96 TYR A O 1
ATOM 832 N N . LYS A 1 97 ? -1.038 -7.674 3.417 1.00 93.38 97 LYS A N 1
ATOM 833 C CA . LYS A 1 97 ? -2.082 -6.658 3.624 1.00 93.38 97 LYS A CA 1
ATOM 834 C C . LYS A 1 97 ? -3.234 -6.769 2.632 1.00 93.38 97 LYS A C 1
ATOM 836 O O . LYS A 1 97 ? -4.265 -6.128 2.832 1.00 93.38 97 LYS A O 1
ATOM 841 N N . LEU A 1 98 ? -3.083 -7.526 1.549 1.00 95.06 98 LEU A N 1
ATOM 842 C CA . LEU A 1 98 ? -3.982 -7.432 0.407 1.00 95.06 98 LEU A CA 1
ATOM 843 C C . LEU A 1 98 ? -5.249 -8.277 0.591 1.00 95.06 98 LEU A C 1
ATOM 845 O O . LEU A 1 98 ? -5.329 -9.436 0.197 1.00 95.06 98 LEU A O 1
ATOM 849 N N . THR A 1 99 ? -6.290 -7.658 1.143 1.00 95.81 99 THR A N 1
ATOM 850 C CA . THR A 1 99 ? -7.650 -8.218 1.145 1.00 95.81 99 THR A CA 1
ATOM 851 C C . THR A 1 99 ? -8.342 -8.017 -0.210 1.00 95.81 99 THR A C 1
ATOM 853 O O . THR A 1 99 ? -7.924 -7.187 -1.019 1.00 95.81 99 THR A O 1
ATOM 856 N N . ILE A 1 100 ? -9.461 -8.717 -0.452 1.00 95.62 100 ILE A N 1
ATOM 857 C CA . ILE A 1 100 ? -10.279 -8.550 -1.674 1.00 95.62 100 ILE A CA 1
ATOM 858 C C . ILE A 1 100 ? -10.695 -7.082 -1.866 1.00 95.62 100 ILE A C 1
ATOM 860 O O . ILE A 1 100 ? -10.558 -6.532 -2.957 1.00 95.62 100 ILE A O 1
ATOM 864 N N . ASN A 1 101 ? -11.152 -6.424 -0.797 1.00 95.75 101 ASN A N 1
ATOM 865 C CA . ASN A 1 101 ? -11.583 -5.026 -0.855 1.00 95.75 101 ASN A CA 1
ATOM 866 C C . ASN A 1 101 ? -10.426 -4.078 -1.188 1.00 95.75 101 ASN A C 1
ATOM 868 O O . ASN A 1 101 ? -10.600 -3.156 -1.983 1.00 95.75 101 ASN A O 1
ATOM 872 N N . LEU A 1 102 ? -9.240 -4.309 -0.615 1.00 97.38 102 LEU A N 1
ATOM 873 C CA . LEU A 1 102 ? -8.059 -3.499 -0.916 1.00 97.38 102 LEU A CA 1
ATOM 874 C C . LEU A 1 102 ? -7.555 -3.740 -2.343 1.00 97.38 102 LEU A C 1
ATOM 876 O O . LEU A 1 102 ? -7.156 -2.786 -3.005 1.00 97.38 102 LEU A O 1
ATOM 880 N N . ARG A 1 103 ? -7.651 -4.971 -2.860 1.00 97.75 103 ARG A N 1
ATOM 881 C CA . ARG A 1 103 ? -7.341 -5.268 -4.266 1.00 97.75 103 ARG A CA 1
ATOM 882 C C . ARG A 1 103 ? -8.275 -4.532 -5.227 1.00 97.75 103 ARG A C 1
ATOM 884 O O . ARG A 1 103 ? -7.788 -3.917 -6.172 1.00 97.75 103 ARG A O 1
ATOM 891 N N . ASN A 1 104 ? -9.584 -4.547 -4.977 1.00 97.88 104 ASN A N 1
ATOM 892 C CA . ASN A 1 104 ? -10.555 -3.821 -5.805 1.00 97.88 104 ASN A CA 1
ATOM 893 C C . ASN A 1 104 ? -10.293 -2.310 -5.776 1.00 97.88 104 ASN A C 1
ATOM 895 O O . ASN A 1 104 ? -10.242 -1.667 -6.820 1.00 97.88 104 ASN A O 1
ATOM 899 N N . HIS A 1 105 ? -10.024 -1.766 -4.588 1.00 97.75 105 HIS A N 1
ATOM 900 C CA . HIS A 1 105 ? -9.650 -0.363 -4.411 1.00 97.75 105 HIS A CA 1
ATOM 901 C C . HIS A 1 105 ? -8.380 0.013 -5.195 1.00 97.75 105 HIS A C 1
ATOM 903 O O . HIS A 1 105 ? -8.329 1.068 -5.824 1.00 97.75 105 HIS A O 1
ATOM 909 N N . LEU A 1 106 ? -7.356 -0.848 -5.208 1.00 98.38 106 LEU A N 1
ATOM 910 C CA . LEU A 1 106 ? -6.158 -0.635 -6.029 1.00 98.38 106 LEU A CA 1
ATOM 911 C C . LEU A 1 106 ? -6.470 -0.669 -7.529 1.00 98.38 106 LEU A C 1
ATOM 913 O O . LEU A 1 106 ? -5.945 0.165 -8.261 1.00 98.38 106 LEU A O 1
ATOM 917 N N . ALA A 1 107 ? -7.328 -1.590 -7.978 1.00 98.19 107 ALA A N 1
ATOM 918 C CA . ALA A 1 107 ? -7.734 -1.687 -9.379 1.00 98.19 107 ALA A CA 1
ATOM 919 C C . ALA A 1 107 ? -8.445 -0.408 -9.852 1.00 98.19 107 ALA A C 1
ATOM 921 O O . ALA A 1 107 ? -8.104 0.135 -10.899 1.00 98.19 107 ALA A O 1
ATOM 922 N N . GLU A 1 108 ? -9.365 0.125 -9.045 1.00 98.25 108 GLU A N 1
ATOM 923 C CA . GLU A 1 108 ? -10.084 1.375 -9.332 1.00 98.25 108 GLU A CA 1
ATOM 924 C C . GLU A 1 108 ? -9.158 2.597 -9.400 1.00 98.25 108 GLU A C 1
ATOM 926 O O . GLU A 1 108 ? -9.425 3.556 -10.124 1.00 98.25 108 GLU A O 1
ATOM 931 N N . ARG A 1 109 ? -8.061 2.582 -8.635 1.00 98.19 109 ARG A N 1
ATOM 932 C CA . ARG A 1 109 ? -7.132 3.714 -8.516 1.00 98.19 109 ARG A CA 1
ATOM 933 C C . ARG A 1 109 ? -5.851 3.556 -9.324 1.00 98.19 109 ARG A C 1
ATOM 935 O O . ARG A 1 109 ? -4.990 4.435 -9.242 1.00 98.19 109 ARG A O 1
ATOM 942 N N . LEU A 1 110 ? -5.703 2.479 -10.090 1.00 98.62 110 LEU A N 1
ATOM 943 C CA . LEU A 1 110 ? -4.422 2.086 -10.668 1.00 98.62 110 LEU A CA 1
ATOM 944 C C . LEU A 1 110 ? -3.781 3.196 -11.516 1.00 98.62 110 LEU A C 1
ATOM 946 O O . LEU A 1 110 ? -2.615 3.527 -11.307 1.00 98.62 110 LEU A O 1
ATOM 950 N N . ASP A 1 111 ? -4.550 3.847 -12.390 1.00 98.44 111 ASP A N 1
ATOM 951 C CA . ASP A 1 111 ? -4.048 4.934 -13.245 1.00 98.44 111 ASP A CA 1
ATOM 952 C C . ASP A 1 111 ? -3.579 6.154 -12.442 1.00 98.44 111 ASP A C 1
ATOM 954 O O . ASP A 1 111 ? -2.576 6.797 -12.767 1.00 98.44 111 ASP A O 1
ATOM 958 N N . TYR A 1 112 ? -4.267 6.461 -11.342 1.00 98.50 112 TYR A N 1
ATOM 959 C CA . TYR A 1 112 ? -3.859 7.528 -10.434 1.00 98.50 112 TYR A CA 1
ATOM 960 C C . TYR A 1 112 ? -2.533 7.195 -9.732 1.00 98.50 112 TYR A C 1
ATOM 962 O O . TYR A 1 112 ? -1.656 8.059 -9.617 1.00 98.50 112 TYR A O 1
ATOM 970 N N . LEU A 1 113 ? -2.371 5.948 -9.279 1.00 98.75 113 LEU A N 1
ATOM 971 C CA . LEU A 1 113 ? -1.139 5.472 -8.642 1.00 98.75 113 LEU A CA 1
ATOM 972 C C . LEU A 1 113 ? 0.024 5.453 -9.634 1.00 98.75 113 LEU A C 1
ATOM 974 O O . LEU A 1 113 ? 1.112 5.936 -9.312 1.00 98.75 113 LEU A O 1
ATOM 978 N N . TYR A 1 114 ? -0.227 5.012 -10.866 1.00 98.81 114 TYR A N 1
ATOM 979 C CA . TYR A 1 114 ? 0.728 5.113 -11.960 1.00 98.81 114 TYR A CA 1
ATOM 980 C C . TYR A 1 114 ? 1.164 6.562 -12.195 1.00 98.81 114 TYR A C 1
ATOM 982 O O . TYR A 1 114 ? 2.360 6.853 -12.210 1.00 98.81 114 TYR A O 1
ATOM 990 N N . GLY A 1 115 ? 0.218 7.501 -12.297 1.00 98.69 115 GLY A N 1
ATOM 991 C CA . GLY A 1 115 ? 0.522 8.918 -12.494 1.00 98.69 115 GLY A CA 1
ATOM 992 C C . GLY A 1 115 ? 1.410 9.506 -11.390 1.00 98.69 115 GLY A C 1
ATOM 993 O O . GLY A 1 115 ? 2.310 10.303 -11.675 1.00 98.69 115 GLY A O 1
ATOM 994 N N . LYS A 1 116 ? 1.212 9.092 -10.130 1.00 98.50 116 LYS A N 1
ATOM 995 C CA . LYS A 1 116 ? 2.112 9.441 -9.016 1.00 98.50 116 LYS A CA 1
ATOM 996 C C . LYS A 1 116 ? 3.499 8.829 -9.193 1.00 98.50 116 LYS A C 1
ATOM 998 O O . LYS A 1 116 ? 4.489 9.562 -9.160 1.00 98.50 116 LYS A O 1
ATOM 1003 N N . ALA A 1 117 ? 3.570 7.515 -9.394 1.00 98.69 117 ALA A N 1
ATOM 1004 C CA . ALA A 1 117 ? 4.825 6.784 -9.538 1.00 98.69 117 ALA A CA 1
ATOM 1005 C C . ALA A 1 117 ? 5.666 7.339 -10.694 1.00 98.69 117 ALA A C 1
ATOM 1007 O O . ALA A 1 117 ? 6.850 7.625 -10.509 1.00 98.69 117 ALA A O 1
ATOM 1008 N N . ARG A 1 118 ? 5.026 7.596 -11.843 1.00 98.69 118 ARG A N 1
ATOM 1009 C CA . ARG A 1 118 ? 5.617 8.223 -13.026 1.00 98.69 118 ARG A CA 1
ATOM 1010 C C . ARG A 1 118 ? 6.237 9.572 -12.691 1.00 98.69 118 ARG A C 1
ATOM 1012 O O . ARG A 1 118 ? 7.412 9.764 -12.974 1.00 98.69 118 ARG A O 1
ATOM 1019 N N . LYS A 1 119 ? 5.498 10.491 -12.057 1.00 98.50 119 LYS A N 1
ATOM 1020 C CA . LYS A 1 119 ? 6.026 11.822 -11.691 1.00 98.50 119 LYS A CA 1
ATOM 1021 C C . LYS A 1 119 ? 7.280 11.723 -10.823 1.00 98.50 119 LYS A C 1
ATOM 1023 O O . LYS A 1 119 ? 8.257 12.421 -11.081 1.00 98.50 119 LYS A O 1
ATOM 1028 N N . ILE A 1 120 ? 7.269 10.847 -9.816 1.00 98.31 120 ILE A N 1
ATOM 1029 C CA . ILE A 1 120 ? 8.421 10.668 -8.923 1.00 98.31 120 ILE A CA 1
ATOM 1030 C C . ILE A 1 120 ? 9.589 10.021 -9.683 1.00 98.31 120 ILE A C 1
ATOM 1032 O O . ILE A 1 120 ? 10.730 10.453 -9.532 1.00 98.31 120 ILE A O 1
ATOM 1036 N N . ALA A 1 121 ? 9.314 9.019 -10.522 1.00 98.19 121 ALA A N 1
ATOM 1037 C CA . ALA A 1 121 ? 10.330 8.368 -11.338 1.00 98.19 121 ALA A CA 1
ATOM 1038 C C . ALA A 1 121 ? 10.995 9.366 -12.298 1.00 98.19 121 ALA A C 1
ATOM 1040 O O . ALA A 1 121 ? 12.216 9.474 -12.293 1.00 98.19 121 ALA A O 1
ATOM 1041 N N . GLN A 1 122 ? 10.218 1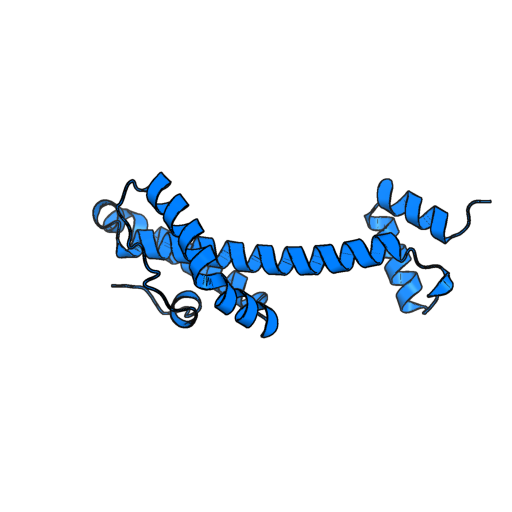0.176 -13.024 1.00 98.44 122 GLN A N 1
ATOM 1042 C CA . GLN A 1 122 ? 10.738 11.228 -13.906 1.00 98.44 122 GLN A CA 1
ATOM 1043 C C . GLN A 1 122 ? 11.581 12.261 -13.153 1.00 98.44 122 GLN A C 1
ATOM 1045 O O . GLN A 1 122 ? 12.620 12.680 -13.653 1.00 98.44 122 GLN A O 1
ATOM 1050 N N . ALA A 1 123 ? 11.173 12.660 -11.946 1.00 98.25 123 ALA A N 1
ATOM 1051 C CA . ALA A 1 123 ? 11.949 13.599 -11.139 1.00 98.25 123 ALA A CA 1
ATOM 1052 C C . ALA A 1 123 ? 13.326 13.032 -10.742 1.00 98.25 123 ALA A C 1
ATOM 1054 O O . ALA A 1 123 ? 14.308 13.773 -10.718 1.00 98.25 123 ALA A O 1
ATOM 1055 N N . LYS A 1 124 ? 13.405 11.725 -10.456 1.00 97.06 124 LYS A N 1
ATOM 1056 C CA . LYS A 1 124 ? 14.647 11.036 -10.070 1.00 97.06 124 LYS A CA 1
ATOM 1057 C C . LYS A 1 124 ? 15.546 10.7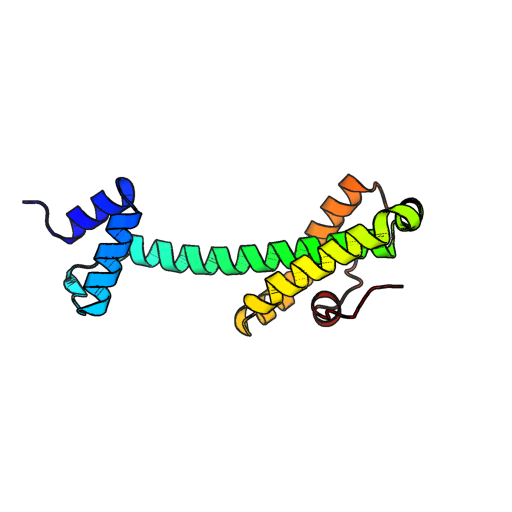09 -11.267 1.00 97.06 124 LYS A C 1
ATOM 1059 O O . LYS A 1 124 ? 16.756 10.878 -11.167 1.00 97.06 124 LYS A O 1
ATOM 1064 N N . SER A 1 125 ? 14.967 10.250 -12.376 1.00 96.38 125 SER A N 1
ATOM 1065 C CA . SER A 1 125 ? 15.715 9.720 -13.524 1.00 96.38 125 SER A CA 1
ATOM 1066 C C . SER A 1 125 ? 15.868 10.690 -14.689 1.00 96.38 125 SER A C 1
ATOM 1068 O O . SER A 1 125 ? 16.716 10.484 -15.550 1.00 96.38 125 SER A O 1
ATOM 1070 N N . ARG A 1 126 ? 15.043 11.745 -14.741 1.00 95.69 126 ARG A N 1
ATOM 1071 C CA . ARG A 1 126 ? 14.916 12.681 -15.874 1.00 95.69 126 ARG A CA 1
ATOM 1072 C C . ARG A 1 126 ? 14.484 12.024 -17.192 1.00 95.69 126 ARG A C 1
ATOM 1074 O O . ARG A 1 126 ? 14.577 12.650 -18.246 1.00 95.69 126 ARG A O 1
ATOM 1081 N N . LEU A 1 127 ? 13.976 10.792 -17.141 1.00 95.69 127 LEU A N 1
ATOM 1082 C CA . LEU A 1 127 ? 13.486 10.067 -18.311 1.00 95.69 127 LEU A CA 1
ATOM 1083 C C . LEU A 1 127 ? 12.128 10.593 -18.785 1.00 95.69 127 LEU A C 1
ATOM 1085 O O . LEU A 1 127 ? 11.294 11.056 -18.000 1.00 95.69 127 LEU A O 1
ATOM 1089 N N . GLN A 1 128 ? 11.868 10.428 -20.079 1.00 96.38 128 GLN A N 1
ATOM 1090 C CA . GLN A 1 128 ? 10.516 10.497 -20.622 1.00 96.38 128 GLN A CA 1
ATOM 1091 C C . GLN A 1 128 ? 9.876 9.116 -20.494 1.00 96.38 128 GLN A C 1
ATOM 1093 O O . GLN A 1 128 ? 10.339 8.155 -21.100 1.00 96.38 128 GLN A O 1
ATOM 1098 N N . LEU A 1 129 ? 8.841 9.017 -19.663 1.00 97.81 129 LEU A N 1
ATOM 1099 C CA . LEU A 1 129 ? 8.132 7.768 -19.387 1.00 97.81 129 LEU A CA 1
ATOM 1100 C C . LEU A 1 129 ? 6.770 7.774 -20.099 1.00 97.81 129 LEU A C 1
ATOM 1102 O O . LEU A 1 129 ? 6.228 8.867 -20.319 1.00 97.81 129 LEU A O 1
ATOM 1106 N N . PRO A 1 130 ? 6.193 6.600 -20.424 1.00 97.75 130 PRO A N 1
ATOM 1107 C CA . PRO A 1 130 ? 4.887 6.509 -21.084 1.00 97.75 130 PRO A CA 1
ATOM 1108 C C . PRO A 1 130 ? 3.814 7.339 -20.373 1.00 97.75 130 PRO A C 1
ATOM 1110 O O . PRO A 1 130 ? 3.869 7.518 -19.163 1.00 97.75 130 PRO A O 1
ATOM 1113 N N . GLU A 1 131 ? 2.858 7.909 -21.100 1.00 96.44 131 GLU A N 1
ATOM 1114 C CA . GLU A 1 131 ? 1.748 8.644 -20.466 1.00 96.44 131 GLU A CA 1
ATOM 1115 C C . GLU A 1 131 ? 0.655 7.705 -19.952 1.00 96.44 131 GLU A C 1
ATOM 1117 O O . GLU A 1 131 ? 0.005 7.997 -18.951 1.00 96.44 131 GLU A O 1
ATOM 1122 N N . ILE A 1 132 ? 0.495 6.566 -20.625 1.00 96.56 132 ILE A N 1
ATOM 1123 C CA . ILE A 1 132 ? -0.456 5.511 -20.287 1.00 96.56 132 ILE A CA 1
ATOM 1124 C C . ILE A 1 132 ? 0.280 4.447 -19.478 1.00 96.56 132 ILE A C 1
ATOM 1126 O O . ILE A 1 132 ? 1.407 4.081 -19.818 1.00 96.56 132 ILE A O 1
ATOM 1130 N N . ASN A 1 133 ? -0.366 3.950 -18.424 1.00 97.62 133 ASN A N 1
ATOM 1131 C CA . ASN A 1 133 ? 0.172 2.878 -17.600 1.00 97.62 133 ASN A CA 1
ATOM 1132 C C . ASN A 1 133 ? 0.423 1.610 -18.447 1.00 97.62 133 ASN A C 1
ATOM 1134 O O . ASN A 1 133 ? -0.533 1.071 -19.005 1.00 97.62 133 ASN A O 1
ATOM 1138 N N . PRO A 1 134 ? 1.674 1.118 -18.547 1.00 97.75 134 PRO A N 1
ATOM 1139 C CA . PRO A 1 134 ? 1.982 -0.089 -19.307 1.00 97.75 134 PRO A CA 1
ATOM 1140 C C . PRO A 1 134 ? 1.741 -1.385 -18.515 1.00 97.75 134 PRO A C 1
ATOM 1142 O O . PRO A 1 134 ? 1.893 -2.462 -19.085 1.00 97.75 134 PRO A O 1
ATOM 1145 N N . TYR A 1 135 ? 1.401 -1.301 -17.223 1.00 98.25 135 TYR A N 1
ATOM 1146 C CA . TYR A 1 135 ? 1.305 -2.456 -16.331 1.00 98.25 135 TYR A CA 1
ATOM 1147 C C . TYR A 1 135 ? -0.132 -2.722 -15.886 1.00 98.25 135 TYR A C 1
ATOM 1149 O O . TYR A 1 135 ? -0.826 -1.812 -15.420 1.00 98.25 135 TYR A O 1
ATOM 1157 N N . SER A 1 136 ? -0.558 -3.983 -15.940 1.00 98.31 136 SER A N 1
ATOM 1158 C CA . SER A 1 136 ? -1.779 -4.413 -15.256 1.00 98.31 136 SER A CA 1
ATOM 1159 C C . SER A 1 136 ? -1.559 -4.531 -13.745 1.00 98.31 136 SER A C 1
ATOM 1161 O O . SER A 1 136 ? -0.425 -4.632 -13.266 1.00 98.31 136 SER A O 1
ATOM 1163 N N . LEU A 1 137 ? -2.652 -4.558 -12.973 1.00 98.12 137 LEU A N 1
ATOM 1164 C CA . LEU A 1 137 ? -2.560 -4.825 -11.537 1.00 98.12 137 LEU A CA 1
ATOM 1165 C C . LEU A 1 137 ? -1.956 -6.212 -11.284 1.00 98.12 137 LEU A C 1
ATOM 1167 O O . LEU A 1 137 ? -1.133 -6.364 -10.392 1.00 98.12 137 LEU A O 1
ATOM 1171 N N . GLU A 1 138 ? -2.309 -7.207 -12.096 1.00 97.75 138 GLU A N 1
ATOM 1172 C CA . GLU A 1 138 ? -1.772 -8.565 -12.007 1.00 97.75 138 GLU A CA 1
ATOM 1173 C C . GLU A 1 138 ? -0.247 -8.570 -12.141 1.00 97.75 138 GLU A C 1
ATOM 1175 O O . GLU A 1 138 ? 0.417 -9.152 -11.297 1.00 97.75 138 GLU A O 1
ATOM 1180 N N . GLN A 1 139 ? 0.316 -7.852 -13.116 1.00 98.38 139 GLN A N 1
ATOM 1181 C CA . GLN A 1 139 ? 1.770 -7.740 -13.299 1.00 98.38 139 GLN A CA 1
ATOM 1182 C C . GLN A 1 139 ? 2.466 -7.030 -12.130 1.00 98.38 139 GLN A C 1
ATOM 1184 O O . GLN A 1 139 ? 3.564 -7.400 -11.713 1.00 98.38 139 GLN A O 1
ATOM 1189 N N . ILE A 1 140 ? 1.832 -5.996 -11.575 1.00 98.25 140 ILE A N 1
ATOM 1190 C CA . ILE A 1 140 ? 2.362 -5.279 -10.409 1.00 98.25 140 ILE A CA 1
ATOM 1191 C C . ILE A 1 140 ? 2.419 -6.203 -9.187 1.00 98.25 140 ILE A C 1
ATOM 1193 O O . ILE A 1 140 ? 3.383 -6.132 -8.423 1.00 98.25 140 ILE A O 1
ATOM 1197 N N . LEU A 1 141 ? 1.414 -7.063 -9.015 1.00 96.94 141 LEU A N 1
ATOM 1198 C CA . LEU A 1 141 ? 1.296 -7.978 -7.878 1.00 96.94 141 LEU A CA 1
ATOM 1199 C C . LEU A 1 141 ? 2.061 -9.298 -8.054 1.00 96.94 141 LEU A C 1
ATOM 1201 O O . LEU A 1 141 ? 2.357 -9.943 -7.057 1.00 96.94 141 LEU A O 1
ATOM 1205 N N . ASP A 1 142 ? 2.365 -9.703 -9.285 1.00 96.50 142 ASP A N 1
ATOM 1206 C CA . ASP A 1 142 ? 3.025 -10.974 -9.596 1.00 96.50 142 ASP A CA 1
ATOM 1207 C C . ASP A 1 142 ? 4.486 -10.972 -9.131 1.00 96.50 142 ASP A C 1
ATOM 1209 O O . ASP A 1 142 ? 5.303 -10.227 -9.667 1.00 96.50 142 ASP A O 1
ATOM 1213 N N . GLU A 1 143 ? 4.818 -11.801 -8.139 1.00 91.06 143 GLU A N 1
ATOM 1214 C CA . GLU A 1 143 ? 6.150 -11.873 -7.528 1.00 91.06 143 GLU A CA 1
ATOM 1215 C C . GLU A 1 143 ? 7.269 -12.183 -8.524 1.00 91.06 143 GLU A C 1
ATOM 1217 O O . GLU A 1 143 ? 8.338 -11.569 -8.437 1.00 91.06 143 GLU A O 1
ATOM 1222 N N . ASP A 1 144 ? 7.000 -13.042 -9.506 1.00 90.69 144 ASP A N 1
ATOM 1223 C CA . ASP A 1 144 ? 7.993 -13.552 -10.453 1.00 90.69 144 ASP A CA 1
ATOM 1224 C C . ASP A 1 144 ? 8.095 -12.694 -11.722 1.00 90.69 144 ASP A C 1
ATOM 1226 O O . ASP A 1 144 ? 8.988 -12.887 -12.554 1.00 90.69 144 ASP A O 1
ATOM 1230 N N . TRP A 1 145 ? 7.202 -11.716 -11.885 1.00 97.06 145 TRP A N 1
ATOM 1231 C CA . TRP A 1 145 ? 7.151 -10.900 -13.089 1.00 97.06 145 TRP A CA 1
ATOM 1232 C C . TRP A 1 145 ? 8.036 -9.650 -13.015 1.00 97.06 145 TRP A C 1
ATOM 1234 O O . TRP A 1 145 ? 7.972 -8.856 -12.066 1.00 97.06 145 TRP A O 1
ATOM 1244 N N . LEU A 1 146 ? 8.800 -9.425 -14.086 1.00 95.94 146 LEU A N 1
ATOM 1245 C CA . LEU A 1 146 ? 9.509 -8.185 -14.392 1.00 95.94 146 LEU A CA 1
ATOM 1246 C C . LEU A 1 146 ? 9.314 -7.821 -15.874 1.00 95.94 146 LEU A C 1
ATOM 1248 O O . LEU A 1 146 ? 9.246 -8.719 -16.715 1.00 95.94 146 LEU A O 1
ATOM 1252 N N . PRO A 1 147 ? 9.272 -6.524 -16.216 1.00 94.38 147 PRO A N 1
ATOM 1253 C CA . PRO A 1 147 ? 9.224 -6.081 -17.599 1.00 94.38 147 PRO A CA 1
ATOM 1254 C C . PRO A 1 147 ? 10.572 -6.299 -18.295 1.00 94.38 147 PRO A C 1
ATOM 1256 O O . PRO A 1 147 ? 11.635 -6.136 -17.686 1.00 94.38 147 PRO A O 1
ATOM 1259 N N . GLU A 1 148 ? 10.510 -6.626 -19.585 1.00 80.06 148 GLU A N 1
ATOM 1260 C CA . GLU A 1 148 ? 11.683 -6.714 -20.465 1.00 80.06 148 GLU A CA 1
ATOM 1261 C C . GLU A 1 148 ? 12.322 -5.342 -20.709 1.00 80.06 148 GLU A C 1
ATOM 1263 O O . GLU A 1 148 ? 11.589 -4.367 -21.002 1.00 80.06 148 GLU A O 1
#

Radius of gyration: 21.54 Å; chains: 1; bounding box: 48×27×60 Å

Sequence (148 aa):
MINQITALKLLYEEDYFLWLEETIKLLNNRQLENLDYENLIEELEALGRSEKSTVESFVTLIIQHLLFYQYWSEERANNSRHWHGEILTFRTQLEYKLTINLRNHLAERLDYLYGKARKIAQAKSRLQLPEINPYSLEQILDEDWLPE

pLDDT: mean 96.2, std 4.27, range [60.25, 98.81]

Foldseek 3Di:
DQALLSVLVVCVVVPVPVSVVVQVVCVVVVVVVNDNVVVVVVVVVVVVVVLLVLLLVLLLLLLLLLQCCAPVVVCNVPCVVVSLVSLLVSLVVNVVSDDPVSLVSCQVCVLVSNVNSVVVSCVVRVDDTDNGRPDDSCQSNDNPHGDD

Secondary structure (DSSP, 8-state):
---HHHHHHHHHHH-HHHHHHHHHHHHHTT-GGG--HHHHHHHHHHHHHHHHHHHHHHHHHHHHHHHHHHH-HHHHHHHHHHHHHHHHHHHHHHHTT--HHHHHHHHHHHHHHHHHHHHHHHHHH-----SS----HHHHH-TT----